Protein AF-A0A2V7LCZ3-F1 (afdb_monomer_lite)

Foldseek 3Di:
DDQDDWAWDDKDWDDDAPWDWTFMWTWTQGPVRDIDIDTGPTDIDDDPDDDDFAFPDPDDRYPVSVVPTHGD

Radius of gyration: 14.45 Å; chains: 1; bounding box: 27×23×43 Å

Secondary structure (DSSP, 8-state):
-PPPPPEEEEEEE---SSS--EEEEEEEE-TTS-EEEEEEEEE----S------BS-S---SHHHHHHSPB-

pLDDT: mean 88.97, std 9.6, range [45.03, 97.75]

Structure (mmCIF, N/CA/C/O backbone):
data_AF-A0A2V7LCZ3-F1
#
_entry.id   AF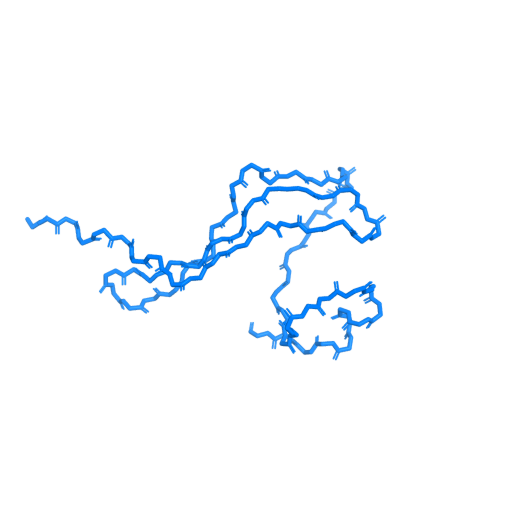-A0A2V7LCZ3-F1
#
loop_
_atom_site.group_PDB
_atom_site.id
_atom_site.type_symbol
_atom_site.label_atom_id
_atom_site.label_alt_id
_atom_site.label_comp_id
_atom_site.label_asym_id
_atom_site.label_entity_id
_atom_site.label_s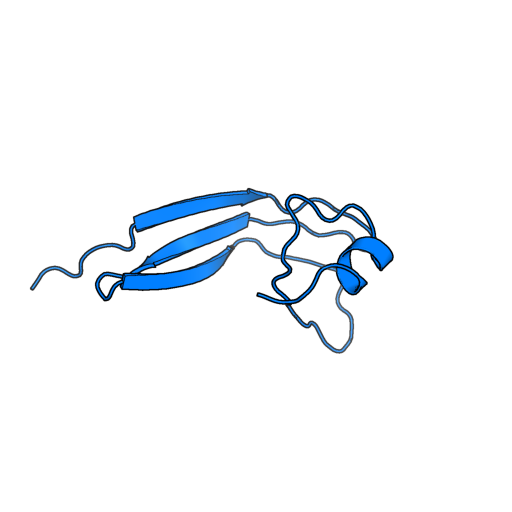eq_id
_atom_site.pdbx_PDB_ins_code
_atom_site.Cartn_x
_atom_site.Cartn_y
_atom_site.Cartn_z
_atom_site.occupancy
_atom_site.B_iso_or_equiv
_atom_site.auth_seq_id
_atom_site.auth_comp_id
_atom_site.auth_asym_id
_atom_site.auth_atom_id
_atom_site.pdbx_PDB_model_num
ATOM 1 N N . MET A 1 1 ? -12.788 13.124 25.032 1.00 45.03 1 MET A N 1
ATOM 2 C CA . MET A 1 1 ? -13.251 11.953 24.257 1.00 45.03 1 MET A CA 1
ATOM 3 C C . MET A 1 1 ? -12.005 11.270 23.728 1.00 45.03 1 MET A C 1
ATOM 5 O O . MET A 1 1 ? -11.217 11.956 23.090 1.00 45.03 1 MET A O 1
ATOM 9 N N . ALA A 1 2 ? -11.753 10.010 24.084 1.00 54.59 2 ALA A N 1
ATOM 10 C CA . ALA A 1 2 ? -10.619 9.279 23.523 1.00 54.59 2 ALA A CA 1
ATOM 11 C C . ALA A 1 2 ? -10.852 9.115 22.016 1.00 54.59 2 ALA A C 1
ATOM 13 O O . ALA A 1 2 ? -11.963 8.772 21.611 1.00 54.59 2 ALA A O 1
ATOM 14 N N . ALA A 1 3 ? -9.849 9.419 21.196 1.00 59.84 3 ALA A N 1
ATOM 15 C CA . ALA A 1 3 ? -9.895 9.053 19.790 1.00 59.84 3 ALA A CA 1
ATOM 16 C C . ALA A 1 3 ? -9.959 7.523 19.728 1.00 59.84 3 ALA A C 1
ATOM 18 O O . ALA A 1 3 ? -9.068 6.852 20.243 1.00 59.84 3 ALA A O 1
ATOM 19 N N . GLU A 1 4 ? -11.036 6.974 19.172 1.00 74.81 4 GLU A N 1
ATOM 20 C CA . GLU A 1 4 ? -11.093 5.548 18.859 1.00 74.81 4 GLU A CA 1
ATOM 21 C C . GLU A 1 4 ? -9.971 5.243 17.864 1.00 74.81 4 GLU A C 1
ATOM 23 O O . GLU A 1 4 ? -9.894 5.861 16.796 1.00 74.81 4 GLU A O 1
ATOM 28 N N . GLU A 1 5 ? -9.067 4.338 18.233 1.00 84.19 5 GLU A N 1
ATOM 29 C CA . GLU A 1 5 ? -7.952 3.975 17.366 1.00 84.19 5 GLU A CA 1
ATOM 30 C C . GLU A 1 5 ? -8.466 3.238 16.117 1.00 84.19 5 GLU A C 1
ATOM 32 O O . GLU A 1 5 ? -9.358 2.388 16.221 1.00 84.19 5 GLU A O 1
ATOM 37 N N . PRO A 1 6 ? -7.920 3.526 14.919 1.00 94.12 6 PRO A N 1
ATOM 38 C CA . PRO A 1 6 ? -8.302 2.820 13.704 1.00 94.12 6 PRO A CA 1
ATOM 39 C C . PRO A 1 6 ? -8.113 1.305 13.834 1.00 94.12 6 PRO A C 1
ATOM 41 O O . PRO A 1 6 ? -7.031 0.815 14.159 1.00 94.12 6 PRO A O 1
ATOM 44 N N . VAL A 1 7 ? -9.150 0.538 13.499 1.00 97.00 7 VAL A N 1
ATOM 45 C CA . VAL A 1 7 ? -9.110 -0.928 13.567 1.00 97.00 7 VAL A CA 1
ATOM 46 C C . VAL A 1 7 ? -8.530 -1.483 12.271 1.00 97.00 7 VAL A C 1
ATOM 48 O O . VAL A 1 7 ? -9.083 -1.257 11.193 1.00 97.00 7 VAL A O 1
ATOM 51 N N . LYS A 1 8 ? -7.441 -2.251 12.357 1.00 97.25 8 LYS A N 1
ATOM 52 C CA . LYS A 1 8 ? -6.877 -2.969 11.204 1.00 97.25 8 LYS A CA 1
ATOM 53 C C . LYS A 1 8 ? -7.849 -4.053 10.726 1.00 97.25 8 LYS A C 1
ATOM 55 O O . LYS A 1 8 ? -8.212 -4.935 11.496 1.00 97.25 8 LYS A O 1
ATOM 60 N N . LEU A 1 9 ? -8.233 -4.009 9.450 1.00 97.19 9 LEU A N 1
ATOM 61 C CA . LEU A 1 9 ? -9.117 -5.002 8.827 1.00 97.19 9 LEU A CA 1
ATOM 62 C C . LEU A 1 9 ? -8.339 -6.072 8.060 1.00 97.19 9 LEU A C 1
ATOM 64 O O . LEU A 1 9 ? -8.621 -7.257 8.186 1.00 97.19 9 LEU A O 1
ATOM 68 N N . ALA A 1 10 ? -7.376 -5.648 7.244 1.00 95.62 10 ALA A N 1
ATOM 69 C CA . ALA A 1 10 ? -6.580 -6.524 6.393 1.00 95.62 10 ALA A CA 1
ATOM 70 C C . ALA A 1 10 ? -5.235 -5.864 6.098 1.00 95.62 10 ALA A C 1
ATOM 72 O O . ALA A 1 10 ? -5.123 -4.639 6.129 1.00 95.62 10 ALA A O 1
ATOM 73 N N . GLY A 1 11 ? -4.215 -6.656 5.791 1.00 95.69 11 GLY A N 1
ATOM 74 C CA . GLY A 1 11 ? -2.970 -6.111 5.276 1.00 95.69 11 GLY A CA 1
ATOM 75 C C . GLY A 1 11 ? -2.063 -7.177 4.690 1.00 95.69 11 GLY A C 1
ATOM 76 O O . GLY A 1 11 ? -2.194 -8.357 5.008 1.00 95.69 11 GLY A O 1
ATOM 77 N N . GLY A 1 12 ? -1.140 -6.737 3.846 1.00 95.56 12 GLY A N 1
ATOM 78 C CA . GLY A 1 12 ? -0.209 -7.597 3.131 1.00 95.56 12 GLY A CA 1
ATOM 79 C C . GLY A 1 12 ? 1.011 -6.825 2.643 1.00 95.56 12 GLY A C 1
ATOM 80 O O . GLY A 1 12 ? 1.072 -5.596 2.734 1.00 95.56 12 GLY A O 1
ATOM 81 N N . ARG A 1 13 ? 2.001 -7.567 2.150 1.00 96.06 13 ARG A N 1
ATOM 82 C CA . ARG A 1 13 ? 3.196 -7.004 1.514 1.00 96.06 13 ARG A CA 1
ATOM 83 C C . ARG A 1 13 ? 2.966 -6.882 0.016 1.00 96.06 13 ARG A C 1
ATOM 85 O O . ARG A 1 13 ? 2.351 -7.764 -0.578 1.00 96.06 13 ARG A O 1
ATOM 92 N N . PHE A 1 14 ? 3.505 -5.824 -0.582 1.00 94.12 14 PHE A N 1
ATOM 93 C CA . PHE A 1 14 ? 3.606 -5.763 -2.036 1.00 94.12 14 PHE A CA 1
ATOM 94 C C . PHE A 1 14 ? 4.515 -6.884 -2.538 1.00 94.12 14 PHE A C 1
ATOM 96 O O . PHE A 1 14 ? 5.568 -7.152 -1.952 1.00 94.12 14 PHE A O 1
ATOM 103 N N . HIS A 1 15 ? 4.114 -7.504 -3.641 1.00 90.88 15 HIS A N 1
ATOM 104 C CA . HIS A 1 15 ? 4.996 -8.318 -4.463 1.00 90.88 15 HIS A CA 1
ATOM 105 C C . HIS A 1 15 ? 5.325 -7.563 -5.755 1.00 90.88 15 HIS A C 1
ATOM 107 O O . HIS A 1 15 ? 4.704 -6.552 -6.086 1.00 90.88 15 HIS A O 1
ATOM 113 N N . THR A 1 16 ? 6.386 -7.997 -6.425 1.00 90.06 16 THR A N 1
ATOM 114 C CA . THR A 1 16 ? 6.909 -7.337 -7.622 1.00 90.06 16 THR A CA 1
ATOM 115 C C . THR A 1 16 ? 6.370 -8.025 -8.869 1.00 90.06 16 THR A C 1
ATOM 117 O O . THR A 1 16 ? 6.579 -9.222 -9.036 1.00 90.06 16 THR A O 1
ATOM 120 N N . ASN A 1 17 ? 5.772 -7.231 -9.759 1.00 86.94 17 ASN A N 1
ATOM 121 C CA . ASN A 1 17 ? 5.414 -7.630 -11.121 1.00 86.94 17 ASN A CA 1
ATOM 122 C C . ASN A 1 17 ? 6.357 -6.937 -12.125 1.00 86.94 17 ASN A C 1
ATOM 124 O O . ASN A 1 17 ? 7.555 -7.202 -12.135 1.00 86.94 17 ASN A O 1
ATOM 128 N N . ALA A 1 18 ? 5.839 -6.009 -12.940 1.00 85.88 18 ALA A N 1
ATOM 129 C CA . ALA A 1 18 ? 6.596 -5.316 -13.989 1.00 85.88 18 ALA A CA 1
ATOM 130 C C . ALA A 1 18 ? 7.724 -4.412 -13.456 1.00 85.88 18 ALA A C 1
ATOM 132 O O . ALA A 1 18 ? 8.761 -4.253 -14.098 1.00 85.88 18 ALA A O 1
ATOM 133 N N . HIS A 1 19 ? 7.536 -3.830 -12.271 1.00 88.31 19 HIS A N 1
ATOM 134 C CA . HIS A 1 19 ? 8.515 -2.967 -11.619 1.00 88.31 19 HIS A CA 1
ATOM 135 C C . HIS A 1 19 ? 8.757 -3.436 -10.195 1.00 88.31 19 HIS A C 1
ATOM 137 O O . HIS A 1 19 ? 7.833 -3.889 -9.518 1.00 88.31 19 HIS A O 1
ATOM 143 N N . LYS A 1 20 ? 10.003 -3.298 -9.730 1.00 91.44 20 LYS A N 1
ATOM 144 C CA . LYS A 1 20 ? 10.356 -3.621 -8.349 1.00 91.44 20 LYS A CA 1
ATOM 145 C C . LYS A 1 20 ? 9.534 -2.741 -7.414 1.00 91.44 20 LYS A C 1
ATOM 147 O O . LYS A 1 20 ? 9.679 -1.522 -7.428 1.00 91.44 20 LYS A O 1
ATOM 152 N N . THR A 1 21 ? 8.709 -3.372 -6.589 1.00 93.44 21 THR A N 1
ATOM 153 C CA . THR A 1 21 ? 7.843 -2.702 -5.619 1.00 93.44 21 THR A CA 1
ATOM 154 C C . THR A 1 21 ? 7.928 -3.418 -4.279 1.00 93.44 21 THR A C 1
ATOM 156 O O . THR A 1 21 ? 7.943 -4.649 -4.222 1.00 93.44 21 THR A O 1
ATOM 159 N N . HIS A 1 22 ? 7.999 -2.647 -3.198 1.00 95.75 22 HIS A N 1
ATOM 160 C CA . HIS A 1 22 ? 7.964 -3.160 -1.832 1.00 95.75 22 HIS A CA 1
ATOM 161 C C . HIS A 1 22 ? 7.160 -2.243 -0.910 1.00 95.75 22 HIS A C 1
ATOM 163 O O . HIS A 1 22 ? 6.759 -1.147 -1.297 1.00 95.75 22 HIS A O 1
ATOM 169 N N . GLY A 1 23 ? 6.955 -2.706 0.321 1.00 97.00 23 GLY A N 1
ATOM 170 C CA . GLY A 1 23 ? 6.217 -2.010 1.370 1.00 97.00 23 GLY A CA 1
ATOM 171 C C . GLY A 1 23 ? 5.029 -2.827 1.863 1.00 97.00 23 GLY A C 1
ATOM 172 O O . GLY A 1 23 ? 4.867 -4.005 1.520 1.00 97.00 23 GLY A O 1
ATOM 173 N N . LEU A 1 24 ? 4.182 -2.182 2.654 1.00 97.75 24 LEU A N 1
ATOM 174 C CA . LEU A 1 24 ? 2.981 -2.757 3.241 1.00 97.75 24 LEU A CA 1
ATOM 175 C C . LEU A 1 24 ? 1.752 -1.977 2.785 1.00 97.75 24 LEU A C 1
ATOM 177 O O . LEU A 1 24 ? 1.758 -0.749 2.766 1.00 97.75 24 LEU A O 1
ATOM 181 N N . ALA A 1 25 ? 0.684 -2.706 2.483 1.00 96.81 25 ALA A N 1
ATOM 182 C CA . ALA A 1 25 ? -0.649 -2.166 2.273 1.00 96.81 25 ALA A CA 1
ATOM 183 C C . ALA A 1 25 ? -1.543 -2.649 3.418 1.00 96.81 25 ALA A C 1
ATOM 185 O O . ALA A 1 25 ? -1.646 -3.853 3.656 1.00 96.81 25 ALA A O 1
ATOM 186 N N . THR A 1 26 ? -2.174 -1.727 4.146 1.00 97.50 26 THR A N 1
ATOM 187 C CA . THR A 1 26 ? -3.079 -2.058 5.257 1.00 97.50 26 THR A CA 1
ATOM 188 C C . THR A 1 26 ? -4.381 -1.279 5.138 1.00 97.50 26 THR A C 1
ATOM 190 O O . THR A 1 26 ? -4.371 -0.065 4.961 1.00 97.50 26 THR A O 1
ATOM 193 N N . ILE A 1 27 ? -5.511 -1.975 5.255 1.00 96.50 27 ILE A N 1
ATOM 194 C CA . ILE A 1 27 ? -6.839 -1.365 5.305 1.00 96.50 27 ILE A CA 1
ATOM 195 C C . ILE A 1 27 ? -7.235 -1.203 6.769 1.00 96.50 27 ILE A C 1
ATOM 197 O O . ILE A 1 27 ? -7.297 -2.184 7.515 1.00 96.50 27 ILE A O 1
ATOM 201 N N . TYR A 1 28 ? -7.560 0.026 7.151 1.00 97.50 28 TYR A N 1
ATOM 202 C CA . TYR A 1 28 ? -8.098 0.371 8.460 1.00 97.50 28 TYR A CA 1
ATOM 203 C C . TYR A 1 28 ? -9.562 0.789 8.355 1.00 97.50 28 TYR A C 1
ATOM 205 O O . TYR A 1 28 ? -9.978 1.365 7.349 1.00 97.50 28 TYR A O 1
ATOM 213 N N . ARG A 1 29 ? -10.332 0.536 9.414 1.00 97.31 29 ARG A N 1
ATOM 214 C CA . ARG A 1 29 ? -11.634 1.158 9.657 1.00 97.31 29 ARG A CA 1
ATOM 215 C C . ARG A 1 29 ? -11.464 2.277 10.677 1.00 97.31 29 ARG A C 1
ATOM 217 O O . ARG A 1 29 ? -10.946 2.033 11.763 1.00 97.31 29 ARG A O 1
ATOM 224 N N . LEU A 1 30 ? -11.894 3.479 10.314 1.00 95.69 30 LEU A N 1
ATOM 225 C CA . LEU A 1 30 ? -11.947 4.628 11.212 1.00 95.69 30 LEU A CA 1
ATOM 226 C C . LEU A 1 30 ? -13.158 4.525 12.149 1.00 95.69 30 LEU A C 1
ATOM 228 O O . LEU A 1 30 ? -14.078 3.741 11.903 1.00 95.69 30 LEU A O 1
ATOM 232 N N . SER A 1 31 ? -13.172 5.345 13.198 1.00 94.06 31 SER A N 1
ATOM 233 C CA . SER A 1 31 ? -14.275 5.427 14.167 1.00 94.06 31 SER A CA 1
ATOM 234 C C . SER A 1 31 ? -15.623 5.778 13.527 1.00 94.06 31 SER A C 1
ATOM 236 O O . SER A 1 31 ? -16.665 5.292 13.950 1.00 94.06 31 SER A O 1
ATOM 238 N N . ASP A 1 32 ? -15.616 6.553 12.441 1.00 93.19 32 ASP A N 1
ATOM 239 C CA . ASP A 1 32 ? -16.816 6.903 11.668 1.00 93.19 32 ASP A CA 1
ATOM 240 C C . ASP A 1 32 ? -17.260 5.820 10.663 1.00 93.19 32 ASP A C 1
ATOM 242 O O . ASP A 1 32 ? -18.147 6.045 9.840 1.00 93.19 32 ASP A O 1
ATOM 246 N N . GLY A 1 33 ? -16.636 4.640 10.700 1.00 94.69 33 GLY A N 1
ATOM 247 C CA . GLY A 1 33 ? -16.949 3.509 9.831 1.00 94.69 33 GLY A CA 1
ATOM 248 C C . GLY A 1 33 ? -16.322 3.575 8.436 1.00 94.69 33 GLY A C 1
ATOM 249 O O . GLY A 1 33 ? -16.354 2.565 7.721 1.00 94.69 33 GLY A O 1
ATOM 250 N N . ARG A 1 34 ? -15.702 4.698 8.040 1.00 95.88 34 ARG A N 1
ATOM 251 C CA . ARG A 1 34 ? -14.981 4.792 6.761 1.00 95.88 34 ARG A CA 1
ATOM 252 C C . ARG A 1 34 ? -13.771 3.866 6.746 1.00 95.88 34 ARG A C 1
ATOM 254 O O . ARG A 1 34 ? -13.199 3.525 7.783 1.00 95.88 34 ARG A O 1
ATOM 261 N N . ARG A 1 35 ? -13.356 3.477 5.541 1.00 95.94 35 ARG A N 1
ATOM 262 C CA . ARG A 1 35 ? -12.145 2.682 5.322 1.00 95.94 35 ARG A CA 1
ATOM 263 C C . ARG A 1 35 ? -11.049 3.541 4.713 1.00 95.94 35 ARG A C 1
ATOM 265 O O . ARG A 1 35 ? -11.320 4.346 3.828 1.00 95.94 35 ARG A O 1
ATOM 272 N N . VAL A 1 36 ? -9.821 3.333 5.171 1.00 95.88 36 VAL A N 1
ATOM 273 C CA . VAL A 1 36 ? -8.621 3.980 4.632 1.00 95.88 36 VAL A CA 1
ATOM 274 C C . VAL A 1 36 ? -7.603 2.908 4.277 1.00 95.88 36 VAL A C 1
ATOM 276 O O . VAL A 1 36 ? -7.345 2.008 5.076 1.00 95.88 36 VAL A O 1
ATOM 279 N N . LEU A 1 37 ? -7.023 3.017 3.083 1.00 95.69 37 LEU A N 1
ATOM 280 C CA . LEU A 1 37 ? -5.838 2.263 2.691 1.00 95.69 37 LEU A CA 1
ATOM 281 C C . LEU A 1 37 ? -4.594 3.065 3.085 1.00 95.69 37 LEU A C 1
ATOM 283 O O . LEU A 1 37 ? -4.406 4.187 2.621 1.00 95.69 37 LEU A O 1
ATOM 287 N N . GLN A 1 38 ? -3.743 2.480 3.920 1.00 96.69 38 GLN A N 1
ATOM 288 C CA . GLN A 1 38 ? -2.440 3.026 4.273 1.00 96.69 38 GLN A CA 1
ATOM 289 C C . GLN A 1 38 ? -1.342 2.229 3.573 1.00 96.69 38 GLN A C 1
ATOM 291 O O . GLN A 1 38 ? -1.313 0.998 3.661 1.00 96.69 38 GLN A O 1
ATOM 296 N N . LEU A 1 39 ? -0.427 2.946 2.918 1.00 96.81 39 LEU A N 1
ATOM 297 C CA . LEU A 1 39 ? 0.801 2.386 2.369 1.00 96.81 39 LEU A CA 1
ATOM 298 C C . LEU A 1 39 ? 1.983 2.839 3.229 1.00 96.81 39 LEU A C 1
ATOM 300 O O . LEU A 1 39 ? 2.176 4.039 3.421 1.00 96.81 39 LEU A O 1
ATOM 304 N N . THR A 1 40 ? 2.765 1.897 3.752 1.00 97.62 40 THR A N 1
ATOM 305 C CA . THR A 1 40 ? 3.972 2.190 4.542 1.00 97.62 40 THR A CA 1
ATOM 306 C C . THR A 1 40 ? 5.182 1.498 3.944 1.00 97.62 40 THR A C 1
ATOM 308 O O . THR A 1 40 ? 5.060 0.440 3.325 1.00 97.62 40 THR A O 1
ATOM 311 N N . GLU A 1 41 ? 6.351 2.132 4.077 1.00 96.81 41 GLU A N 1
ATOM 312 C CA . GLU A 1 41 ? 7.601 1.655 3.461 1.00 96.81 41 GLU A CA 1
ATOM 313 C C . GLU A 1 41 ? 7.448 1.392 1.950 1.00 96.81 41 GLU A C 1
ATOM 315 O O . GLU A 1 41 ? 8.119 0.531 1.375 1.00 96.81 41 GLU A O 1
ATOM 320 N N . PHE A 1 42 ? 6.513 2.110 1.319 1.00 94.62 42 PHE A N 1
ATOM 321 C CA . PHE A 1 42 ? 6.178 1.936 -0.080 1.00 94.62 42 PHE A CA 1
ATOM 322 C C . PHE A 1 42 ? 7.252 2.573 -0.945 1.00 94.62 42 PHE A C 1
ATOM 324 O O . PHE A 1 42 ? 7.492 3.778 -0.865 1.00 94.62 42 PHE A O 1
ATOM 331 N N . ALA A 1 43 ? 7.867 1.760 -1.795 1.00 93.00 43 ALA A N 1
ATOM 332 C CA . ALA A 1 43 ? 8.731 2.248 -2.852 1.00 93.00 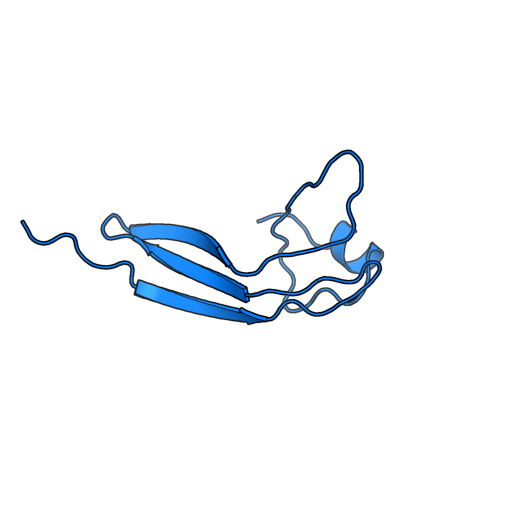43 ALA A CA 1
ATOM 333 C C . ALA A 1 43 ? 8.512 1.435 -4.122 1.00 93.00 43 ALA A C 1
ATOM 335 O O . ALA A 1 43 ? 8.318 0.217 -4.085 1.00 93.00 43 ALA A O 1
ATOM 336 N N . THR A 1 44 ? 8.571 2.131 -5.249 1.00 92.31 44 THR A N 1
ATOM 337 C CA . THR A 1 44 ? 8.502 1.565 -6.592 1.00 92.31 44 THR A CA 1
ATOM 338 C C . THR A 1 44 ? 9.437 2.341 -7.518 1.00 92.31 44 THR A C 1
ATOM 340 O O . THR A 1 44 ? 10.056 3.321 -7.101 1.00 92.31 44 THR A O 1
ATOM 343 N N . SER A 1 45 ? 9.588 1.899 -8.763 1.00 89.06 45 SER A N 1
ATOM 344 C CA . SER A 1 45 ? 10.391 2.608 -9.759 1.00 89.06 45 SER A CA 1
ATOM 345 C C . SER A 1 45 ? 9.850 4.023 -10.009 1.00 89.06 45 SER A C 1
ATOM 347 O O . SER A 1 45 ? 8.657 4.211 -10.238 1.00 89.06 45 SER A O 1
ATOM 349 N N . ASN A 1 46 ? 10.743 5.017 -9.992 1.00 74.12 46 ASN A N 1
ATOM 350 C CA . ASN A 1 46 ? 10.404 6.423 -10.211 1.00 74.12 46 ASN A CA 1
ATOM 351 C C . ASN A 1 46 ? 10.157 6.687 -11.708 1.00 74.12 46 ASN A C 1
ATOM 353 O O . ASN A 1 46 ? 11.092 6.975 -12.454 1.00 74.12 46 ASN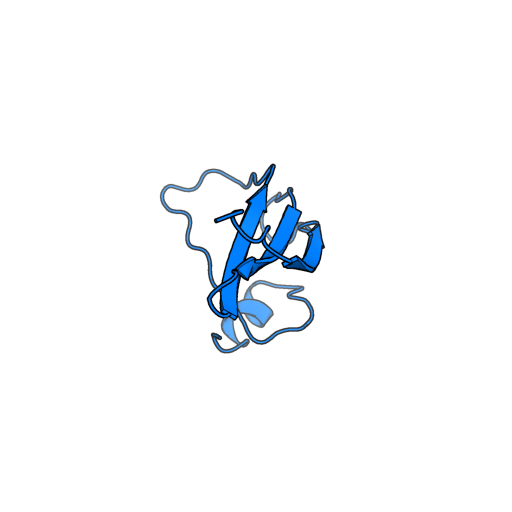 A O 1
ATOM 357 N N . GLY A 1 47 ? 8.907 6.556 -12.152 1.00 72.38 47 GLY A N 1
ATOM 358 C CA . GLY A 1 47 ? 8.419 7.179 -13.388 1.00 72.38 47 GLY A CA 1
ATOM 359 C C . GLY A 1 47 ? 7.986 8.632 -13.138 1.00 72.38 47 GLY A C 1
ATOM 360 O O . GLY A 1 47 ? 7.916 9.044 -11.981 1.00 72.38 47 GLY A O 1
ATOM 361 N N . PRO A 1 48 ? 7.683 9.422 -14.183 1.00 80.56 48 PRO A N 1
ATOM 362 C CA . PRO A 1 48 ? 7.278 10.820 -14.012 1.00 80.56 48 PRO A CA 1
ATOM 363 C C . PRO A 1 48 ? 5.976 10.970 -13.209 1.00 80.56 48 PRO A C 1
ATOM 365 O O . PRO A 1 48 ? 5.849 11.927 -12.456 1.00 80.56 48 PRO A O 1
ATOM 368 N N . ASP A 1 49 ? 5.060 9.997 -13.310 1.00 86.69 49 ASP A N 1
ATOM 369 C CA . ASP A 1 49 ? 3.761 10.015 -12.636 1.00 86.69 49 ASP A CA 1
ATOM 370 C C . ASP A 1 49 ? 3.411 8.636 -12.055 1.00 86.69 49 ASP A C 1
ATOM 372 O O . ASP A 1 49 ? 3.305 7.650 -12.788 1.00 86.69 49 ASP A O 1
ATOM 376 N N . VAL A 1 50 ? 3.168 8.563 -10.742 1.00 86.75 50 VAL A N 1
ATOM 377 C CA . VAL A 1 50 ? 2.647 7.353 -10.082 1.00 86.75 50 VAL A CA 1
ATOM 378 C C . VAL A 1 50 ? 1.145 7.497 -9.874 1.00 86.75 50 VAL A C 1
ATOM 380 O O . VAL A 1 50 ? 0.672 8.468 -9.284 1.00 86.75 50 VAL A O 1
ATOM 383 N N . ARG A 1 51 ? 0.388 6.495 -10.325 1.00 88.19 51 ARG A N 1
ATOM 384 C CA . ARG A 1 51 ? -1.054 6.376 -10.082 1.00 88.19 51 ARG A CA 1
ATOM 385 C C . ARG A 1 51 ? -1.335 5.076 -9.346 1.00 88.19 51 ARG A C 1
ATOM 387 O O . ARG A 1 51 ? -0.739 4.048 -9.654 1.00 88.19 51 ARG A O 1
ATOM 394 N N . VAL A 1 52 ? -2.252 5.131 -8.385 1.00 89.00 52 VAL A N 1
ATOM 395 C CA . VAL A 1 52 ? -2.672 3.971 -7.593 1.00 89.00 52 VAL A CA 1
ATOM 396 C C . VAL A 1 52 ? -4.133 3.684 -7.901 1.00 89.00 52 VAL A C 1
ATOM 398 O O . VAL A 1 52 ? -4.973 4.576 -7.798 1.00 89.00 52 VAL A O 1
ATOM 401 N N . TYR A 1 53 ? -4.420 2.437 -8.261 1.00 89.62 53 TYR A N 1
ATOM 402 C CA . TYR A 1 53 ? -5.761 1.949 -8.555 1.00 89.62 53 TYR A CA 1
ATOM 403 C C . TYR A 1 53 ? -6.070 0.745 -7.669 1.00 89.62 53 TYR A C 1
ATOM 405 O O . TYR A 1 53 ? -5.221 -0.130 -7.498 1.00 89.62 53 TYR A O 1
ATOM 413 N N . LEU A 1 54 ? -7.283 0.697 -7.121 1.00 89.94 54 LEU A N 1
ATOM 414 C CA . LEU A 1 54 ? -7.813 -0.493 -6.464 1.00 89.94 54 LEU A CA 1
ATOM 415 C C . LEU A 1 54 ? -8.681 -1.240 -7.471 1.00 89.94 54 LEU A C 1
ATOM 417 O O . LEU A 1 54 ? -9.555 -0.644 -8.098 1.00 89.94 54 LEU A O 1
ATOM 421 N N . VAL A 1 55 ? -8.425 -2.536 -7.624 1.00 90.94 55 VAL A N 1
ATOM 422 C CA . VAL A 1 55 ? -9.125 -3.392 -8.583 1.00 90.94 55 VAL A CA 1
ATOM 423 C C . VAL A 1 55 ? -9.756 -4.591 -7.887 1.00 90.94 55 VAL A C 1
ATOM 425 O O . VAL A 1 55 ? -9.268 -5.058 -6.857 1.00 90.94 55 VAL A O 1
ATOM 428 N N . ALA A 1 56 ? -10.841 -5.105 -8.460 1.00 89.00 56 ALA A N 1
ATOM 429 C CA . ALA A 1 56 ? -11.588 -6.252 -7.960 1.00 89.00 56 ALA A CA 1
ATOM 430 C C . ALA A 1 56 ? -10.893 -7.577 -8.329 1.00 89.00 56 ALA A C 1
ATOM 432 O O . ALA A 1 56 ? -11.433 -8.398 -9.068 1.00 89.00 56 ALA A O 1
ATOM 433 N N . ALA A 1 57 ? -9.676 -7.777 -7.823 1.00 86.50 57 ALA A N 1
ATOM 434 C CA . ALA A 1 57 ? -8.895 -8.996 -8.006 1.00 86.50 57 ALA A CA 1
ATOM 435 C C . ALA A 1 57 ? -8.329 -9.476 -6.664 1.00 86.50 57 ALA A C 1
ATOM 437 O O . ALA A 1 57 ? -7.949 -8.667 -5.820 1.00 86.50 57 ALA A O 1
ATOM 438 N N . GLY A 1 58 ? -8.269 -10.797 -6.468 1.00 85.56 58 GLY A N 1
ATOM 439 C CA . GLY A 1 58 ? -7.648 -11.382 -5.275 1.00 85.56 58 GLY A CA 1
ATOM 440 C C . GLY A 1 58 ? -6.129 -11.203 -5.266 1.00 85.56 58 GLY A C 1
ATOM 441 O O . GLY A 1 58 ? -5.557 -10.849 -4.240 1.00 85.56 58 GLY A O 1
ATOM 442 N N . ASP A 1 59 ? -5.495 -11.409 -6.421 1.00 87.00 59 ASP A N 1
ATOM 443 C CA . ASP A 1 59 ? -4.074 -11.162 -6.640 1.00 87.00 59 ASP A CA 1
ATOM 444 C C . ASP A 1 59 ? -3.831 -10.815 -8.119 1.00 87.00 59 ASP A C 1
ATOM 446 O O . ASP A 1 59 ? -4.324 -11.496 -9.021 1.00 87.00 59 ASP A O 1
ATOM 450 N N . VAL A 1 60 ? -3.090 -9.738 -8.371 1.00 88.44 60 VAL A N 1
ATOM 451 C CA . VAL A 1 60 ? -2.744 -9.271 -9.716 1.00 88.44 60 VAL A CA 1
ATOM 452 C C . VAL A 1 60 ? -1.367 -9.816 -10.072 1.00 88.44 60 VAL A C 1
ATOM 454 O O . VAL A 1 60 ? -0.364 -9.372 -9.521 1.00 88.44 60 VAL A O 1
ATOM 457 N N . GLN A 1 61 ? -1.320 -10.757 -11.014 1.00 87.19 61 GLN A N 1
ATOM 458 C CA . GLN A 1 61 ? -0.085 -11.436 -11.439 1.00 87.19 61 GLN A CA 1
ATOM 459 C C . GLN A 1 61 ? 0.541 -10.842 -12.714 1.00 87.19 61 GLN A C 1
ATOM 461 O O . GLN A 1 61 ? 1.668 -11.171 -13.071 1.00 87.19 61 GLN A O 1
ATOM 466 N N . SER A 1 62 ? -0.183 -9.980 -13.433 1.00 85.12 62 SER A N 1
ATOM 467 C CA . SER A 1 62 ? 0.303 -9.329 -14.653 1.00 85.12 62 SER A CA 1
ATOM 468 C C . SER A 1 62 ? -0.402 -7.995 -14.900 1.00 85.12 62 SER A C 1
ATOM 470 O O . SER A 1 62 ? -1.470 -7.725 -14.350 1.00 85.12 62 SER A O 1
ATOM 472 N N . GLU A 1 63 ? 0.191 -7.155 -15.749 1.00 83.06 63 GLU A N 1
ATOM 473 C CA . GLU A 1 63 ? -0.401 -5.871 -16.139 1.00 83.06 63 GLU A CA 1
ATOM 474 C C . GLU A 1 63 ? -1.739 -6.049 -16.875 1.00 83.06 63 GLU A C 1
ATOM 476 O O . GLU A 1 63 ? -2.696 -5.325 -16.599 1.00 83.06 63 GLU A O 1
ATOM 481 N N . ASP A 1 64 ? -1.842 -7.042 -17.761 1.00 86.31 64 ASP A N 1
ATOM 482 C CA . ASP A 1 64 ? -3.091 -7.336 -18.472 1.00 86.31 64 ASP A CA 1
ATOM 483 C C . ASP A 1 64 ? -4.200 -7.779 -17.515 1.00 86.31 64 ASP A C 1
ATOM 485 O O . ASP A 1 64 ? -5.339 -7.324 -17.642 1.00 86.31 64 ASP A O 1
ATOM 489 N N . ALA A 1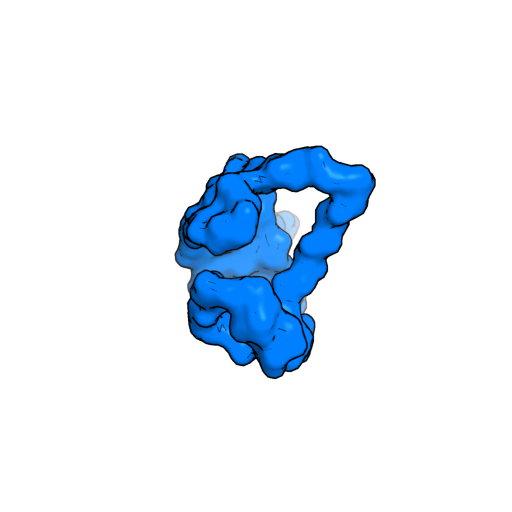 65 ? -3.865 -8.589 -16.502 1.00 84.88 65 ALA A N 1
ATOM 490 C CA . ALA A 1 65 ? -4.813 -8.967 -15.457 1.00 84.88 65 ALA A CA 1
ATOM 491 C C . ALA A 1 65 ? -5.305 -7.738 -14.674 1.00 84.88 65 ALA A C 1
ATOM 493 O O . ALA A 1 65 ? -6.487 -7.649 -14.347 1.00 84.88 65 ALA A O 1
ATOM 494 N N . ALA A 1 66 ? -4.425 -6.761 -14.424 1.00 84.06 66 ALA A N 1
ATOM 495 C CA . ALA A 1 66 ? -4.782 -5.520 -13.739 1.00 84.06 66 ALA A CA 1
ATOM 496 C C . ALA A 1 66 ? -5.779 -4.671 -14.546 1.00 84.06 66 ALA A C 1
ATOM 498 O O . ALA A 1 66 ? -6.712 -4.121 -13.974 1.00 84.06 66 ALA A O 1
ATOM 499 N N . LYS A 1 67 ? -5.596 -4.575 -15.870 1.00 84.31 67 LYS A N 1
ATOM 500 C CA . LYS A 1 67 ? -6.464 -3.787 -16.767 1.00 84.31 67 LYS A CA 1
ATOM 501 C C . LYS A 1 67 ? -7.841 -4.415 -16.971 1.00 84.31 67 LYS A C 1
ATOM 503 O O . LYS A 1 67 ? -8.810 -3.701 -17.207 1.00 84.31 67 LYS A O 1
ATOM 508 N N . GLN A 1 68 ? -7.911 -5.744 -16.929 1.00 86.50 68 GLN A N 1
ATOM 509 C CA . GLN A 1 68 ? -9.166 -6.491 -17.040 1.00 86.50 68 GLN A CA 1
ATOM 510 C C . GLN A 1 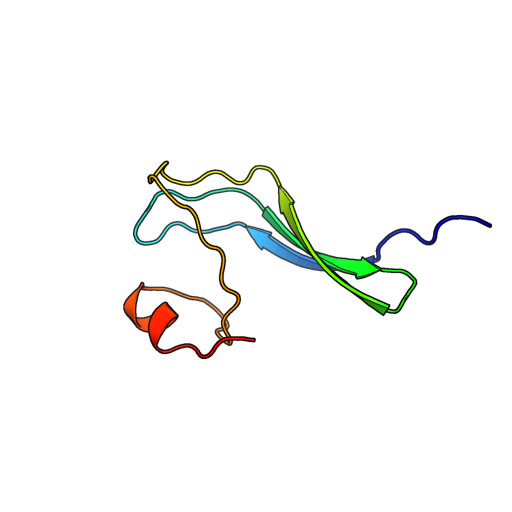68 ? -9.941 -6.510 -15.721 1.00 86.50 68 GLN A C 1
ATOM 512 O O . GLN A 1 68 ? -11.167 -6.634 -15.729 1.00 86.50 68 GLN A O 1
ATOM 517 N N . ALA A 1 69 ? -9.241 -6.380 -14.593 1.00 83.56 69 ALA A N 1
ATOM 518 C CA . ALA A 1 69 ? -9.873 -6.241 -13.297 1.00 83.56 69 ALA A CA 1
ATOM 519 C C . ALA A 1 69 ? -10.564 -4.870 -13.212 1.00 83.56 69 ALA A C 1
ATOM 521 O O . ALA A 1 69 ? -9.934 -3.822 -13.336 1.00 83.56 69 ALA A O 1
ATOM 522 N N . GLY A 1 70 ? -11.884 -4.871 -13.017 1.00 85.00 70 GLY A N 1
ATOM 523 C CA . GLY A 1 70 ? -12.640 -3.634 -12.815 1.00 85.00 70 GLY A CA 1
ATOM 524 C C . GLY A 1 70 ? -12.172 -2.877 -11.567 1.00 85.00 70 GLY A C 1
ATOM 525 O O . GLY A 1 70 ? -11.653 -3.485 -10.629 1.00 85.00 70 GLY A O 1
ATOM 526 N N . PHE A 1 71 ? -12.367 -1.557 -11.543 1.00 86.38 71 PHE A N 1
ATOM 527 C CA . PHE A 1 71 ? -12.070 -0.735 -10.365 1.00 86.38 71 PHE A CA 1
ATOM 528 C C . PHE A 1 71 ? -13.106 -0.938 -9.250 1.00 86.38 71 PHE A C 1
ATOM 530 O O . PHE A 1 71 ? -14.260 -1.272 -9.528 1.00 86.38 71 PHE A O 1
ATOM 537 N N . VAL A 1 72 ? -12.680 -0.719 -8.003 1.00 82.81 72 VAL A N 1
ATOM 538 C CA . VAL A 1 72 ? -13.526 -0.747 -6.792 1.00 82.81 72 VAL A CA 1
ATOM 539 C C . VAL A 1 72 ? -13.730 0.657 -6.249 1.00 82.81 72 VAL A C 1
ATOM 541 O O . VAL A 1 72 ? -12.732 1.411 -6.201 1.00 82.81 72 VAL A O 1
#

Sequence (72 aa):
MAAEEPVKLAGGRFHTNAHKTHGLATIYRLSDGRRVLQLTEFATSNGPDVRVYLVAAGDVQSEDAAKQAGFV